Protein AF-A0A2M9P3C0-F1 (afdb_monomer)

Radius of gyration: 20.96 Å; Cα contacts (8 Å, |Δi|>4): 143; chains: 1; bounding box: 37×40×64 Å

Sequence (121 aa):
MYGFKIVDKLQKIDEDIQRSQLNYTKKRVLVSKEFTFDAAHHLHDYEGKCKNLHGHTYKVIFGLSGYTDSRGLMIDFGDMKEIWKNEIEIHLDHRYLNETLPPMNTTAENMVVWIYEKMAE

Mean predicted aligned error: 4.51 Å

Solvent-accessible surface area (backbone atoms only — not comparable to full-atom values): 7656 Å² total; per-residue (Å²): 133,91,72,91,71,84,83,89,70,84,81,42,78,83,78,71,40,52,77,89,76,60,86,65,70,85,57,74,45,74,53,74,51,79,50,73,39,39,33,32,42,46,32,86,89,48,101,55,79,58,44,42,84,47,68,49,80,44,77,47,74,51,76,51,72,45,53,43,51,99,86,54,44,64,69,60,71,64,60,56,47,49,50,40,57,71,72,46,40,75,45,42,46,82,28,54,41,73,75,56,42,77,98,62,62,76,44,72,72,53,46,52,52,55,55,49,53,62,73,72,109

Secondary structure (DSSP, 8-state):
--------S---BTTTB-GGG-----S-EEEEEEEEEEEEE--TT-SSGGGS-EEEEEEEEEEEEE---TTS-SS-HHHHHHHIIIIIGGGTTTEEHHHHS-SS---HHHHHHHHHHHHH-

Foldseek 3Di:
DPDDDDPPDDDDDPPRDDLVPDDADFDKDKDKDKDWAKEWEAFCPDDDPRNDIDIDTDMDMDIDIDGADSVNHRDDVVVVVVLCVPQNRVLTHPYYNCPSDPNDGPDPVVSNVVNVVSSVD

Structure (mmCIF, N/CA/C/O backbone):
data_AF-A0A2M9P3C0-F1
#
_entry.id   AF-A0A2M9P3C0-F1
#
loop_
_atom_site.group_PDB
_atom_site.id
_atom_site.type_symbol
_atom_site.label_atom_id
_atom_site.label_alt_id
_atom_site.label_comp_id
_atom_site.label_asym_id
_atom_site.label_entity_id
_atom_site.label_seq_id
_atom_site.pdbx_PDB_ins_code
_atom_site.Cartn_x
_atom_site.Cartn_y
_atom_site.Cartn_z
_atom_site.occupancy
_atom_site.B_iso_or_equiv
_atom_site.auth_seq_id
_atom_site.auth_comp_id
_atom_site.auth_asym_id
_atom_site.auth_atom_id
_atom_site.pdbx_PDB_model_num
ATOM 1 N N . MET A 1 1 ? -17.884 27.426 23.358 1.00 48.25 1 MET A N 1
ATOM 2 C CA . MET A 1 1 ? -16.480 27.710 22.996 1.00 48.25 1 MET A CA 1
ATOM 3 C C . MET A 1 1 ? -15.638 26.592 23.588 1.00 48.25 1 MET A C 1
ATOM 5 O O . MET A 1 1 ? -15.488 26.554 24.801 1.00 48.25 1 MET A O 1
ATOM 9 N N . TYR A 1 2 ? -15.219 25.612 22.785 1.00 61.75 2 TYR A N 1
ATOM 10 C CA . TYR A 1 2 ? -14.362 24.530 23.279 1.00 61.75 2 TYR A CA 1
ATOM 11 C C . TYR A 1 2 ? -12.961 25.110 23.506 1.00 61.75 2 TYR A C 1
ATOM 13 O O . TYR A 1 2 ? -12.244 25.379 22.548 1.00 61.75 2 TYR A O 1
ATOM 21 N N . GLY A 1 3 ? -12.625 25.410 24.763 1.00 72.25 3 GLY A N 1
ATOM 22 C CA . GLY A 1 3 ? -11.299 25.897 25.135 1.00 72.25 3 GLY A CA 1
ATOM 23 C C . GLY A 1 3 ? -10.257 24.799 24.940 1.00 72.25 3 GLY A C 1
ATOM 24 O O . GLY A 1 3 ? -10.515 23.637 25.251 1.00 72.25 3 GLY A O 1
ATOM 25 N N . PHE A 1 4 ? -9.086 25.162 24.421 1.00 75.56 4 PHE A N 1
ATOM 26 C CA . PHE A 1 4 ? -7.947 24.253 24.364 1.00 75.56 4 PHE A CA 1
ATOM 27 C C . PHE A 1 4 ? -7.533 23.897 25.797 1.00 75.56 4 PHE A C 1
ATOM 29 O O . PHE A 1 4 ? -7.207 24.783 26.586 1.00 75.56 4 PHE A O 1
ATOM 36 N N . LYS A 1 5 ? -7.587 22.609 26.147 1.00 84.62 5 LYS A N 1
ATOM 37 C CA . LYS A 1 5 ? -7.172 22.095 27.453 1.00 84.62 5 LYS A CA 1
ATOM 38 C C . LYS A 1 5 ? -5.949 21.208 27.256 1.00 84.62 5 LYS A C 1
ATOM 40 O O . LYS A 1 5 ? -5.990 20.281 26.449 1.00 84.62 5 LYS A O 1
ATOM 45 N N . ILE A 1 6 ? -4.880 21.495 27.993 1.00 86.50 6 ILE A N 1
ATOM 46 C CA . ILE A 1 6 ? -3.713 20.613 28.059 1.00 86.50 6 ILE A CA 1
ATOM 47 C C . ILE A 1 6 ? -4.152 19.312 28.745 1.00 86.50 6 ILE A C 1
ATOM 49 O O . ILE A 1 6 ? -4.873 19.336 29.742 1.00 86.50 6 ILE A O 1
ATOM 53 N N . VAL A 1 7 ? -3.789 18.169 28.164 1.00 90.31 7 VAL A N 1
ATOM 54 C CA . VAL A 1 7 ? -4.134 16.857 28.720 1.00 90.31 7 VAL A CA 1
ATOM 55 C C . VAL A 1 7 ? -3.183 16.550 29.875 1.00 90.31 7 VAL A C 1
ATOM 57 O O . VAL A 1 7 ? -2.032 16.196 29.643 1.00 90.31 7 VAL A O 1
ATOM 60 N N . ASP A 1 8 ? -3.670 16.670 31.110 1.00 90.50 8 ASP A N 1
ATOM 61 C CA . ASP A 1 8 ? -2.864 16.417 32.318 1.00 90.50 8 ASP A CA 1
ATOM 62 C C . ASP A 1 8 ? -2.744 14.918 32.659 1.00 90.50 8 ASP A C 1
ATOM 64 O O . ASP A 1 8 ? -1.779 14.488 33.289 1.00 90.50 8 ASP A O 1
ATOM 68 N N . LYS A 1 9 ? -3.732 14.106 32.254 1.00 93.50 9 LYS A N 1
ATOM 69 C CA . LYS A 1 9 ? -3.789 12.656 32.501 1.00 93.50 9 LYS A CA 1
ATOM 70 C C . LYS A 1 9 ? -4.464 11.940 31.328 1.00 93.50 9 LYS A C 1
ATOM 72 O O . LYS A 1 9 ? -5.523 12.366 30.871 1.00 93.50 9 LYS A O 1
ATOM 77 N N . LEU A 1 10 ? -3.881 10.827 30.878 1.00 94.44 10 LEU A N 1
ATOM 78 C CA . LEU A 1 10 ? -4.525 9.905 29.940 1.00 94.44 10 LEU A CA 1
ATOM 79 C C . LEU A 1 10 ? -5.552 9.035 30.672 1.00 94.44 10 LEU A C 1
ATOM 81 O O . LEU A 1 10 ? -5.257 8.497 31.740 1.00 94.44 10 LEU A O 1
ATOM 85 N N . GLN A 1 11 ? -6.738 8.878 30.084 1.00 95.25 11 GLN A N 1
ATOM 86 C CA . GLN A 1 11 ? -7.745 7.955 30.602 1.00 95.25 11 GLN A CA 1
ATOM 87 C C . GLN A 1 11 ? -7.255 6.514 30.475 1.00 95.25 11 GLN A C 1
ATOM 89 O O . GLN A 1 11 ? -6.690 6.132 29.447 1.00 95.25 11 GLN A O 1
ATOM 94 N N . LYS A 1 12 ? -7.533 5.700 31.490 1.00 96.00 12 LYS A N 1
ATOM 95 C CA . LYS A 1 12 ? -7.321 4.254 31.436 1.00 96.00 12 LYS A CA 1
ATOM 96 C C . LYS A 1 12 ? -8.643 3.510 31.539 1.00 96.00 12 LYS A C 1
ATOM 98 O O . LYS A 1 12 ? -9.536 3.908 32.291 1.00 96.00 12 LYS A O 1
ATOM 103 N N . ILE A 1 13 ? -8.740 2.416 30.789 1.00 94.75 13 ILE A N 1
ATOM 104 C CA . ILE A 1 13 ? -9.870 1.493 30.887 1.00 94.75 13 ILE A CA 1
ATOM 105 C C . ILE A 1 13 ? -9.922 0.933 32.315 1.00 94.75 13 ILE A C 1
ATOM 107 O O . ILE A 1 13 ? -8.883 0.685 32.921 1.00 94.75 13 ILE A O 1
ATOM 111 N N . ASP A 1 14 ? -11.131 0.795 32.845 1.00 95.06 14 ASP A N 1
ATOM 112 C CA . ASP A 1 14 ? -11.467 0.313 34.187 1.00 95.06 14 ASP A CA 1
ATOM 113 C C . ASP A 1 14 ? -11.073 1.249 35.357 1.00 95.06 14 ASP A C 1
ATOM 115 O O . ASP A 1 14 ? -11.565 1.051 36.465 1.00 95.06 14 ASP A O 1
ATOM 119 N N . GLU A 1 15 ? -10.289 2.314 35.122 1.00 96.12 15 GLU A N 1
ATOM 120 C CA . GLU A 1 15 ? -10.040 3.398 36.099 1.00 96.12 15 GLU A CA 1
ATOM 121 C C . GLU A 1 15 ? -10.886 4.649 35.795 1.00 96.12 15 GLU A C 1
ATOM 123 O O . GLU A 1 15 ? -11.664 5.105 36.631 1.00 96.12 15 GLU A O 1
ATOM 128 N N . ASP A 1 16 ? -10.733 5.211 34.592 1.00 96.75 16 ASP A N 1
ATOM 129 C CA . ASP A 1 16 ? -11.344 6.487 34.188 1.00 96.75 16 ASP A CA 1
ATOM 130 C C . ASP A 1 16 ? -12.489 6.297 33.176 1.00 96.75 16 ASP A C 1
ATOM 132 O O . ASP A 1 16 ? -13.294 7.208 32.970 1.00 96.75 16 ASP A O 1
ATOM 136 N N . ILE A 1 17 ? -12.543 5.137 32.506 1.00 96.56 17 ILE A N 1
ATOM 137 C CA . ILE A 1 17 ? -13.551 4.807 31.492 1.00 96.56 17 ILE A CA 1
ATOM 138 C C . ILE A 1 17 ? -13.852 3.307 31.465 1.00 96.56 17 ILE A C 1
ATOM 140 O O . ILE A 1 17 ? -12.959 2.469 31.513 1.00 96.56 17 ILE A O 1
ATOM 144 N N . GLN A 1 18 ? -15.125 2.957 31.348 1.00 96.25 18 GLN A N 1
ATOM 145 C CA . GLN A 1 18 ? -15.589 1.582 31.202 1.00 96.25 18 GLN A CA 1
ATOM 146 C C . GLN A 1 18 ? -15.779 1.235 29.726 1.00 96.25 18 GLN A C 1
ATOM 148 O O . GLN A 1 18 ? -16.182 2.077 28.921 1.00 96.25 18 GLN A O 1
ATOM 153 N N . ARG A 1 19 ? -15.575 -0.035 29.358 1.00 92.69 19 ARG A N 1
ATOM 154 C CA . ARG A 1 19 ? -15.777 -0.499 27.969 1.00 92.69 19 ARG A CA 1
ATOM 155 C C . ARG A 1 19 ? -17.191 -0.233 27.449 1.00 92.69 19 ARG A C 1
ATOM 157 O O . ARG A 1 19 ? -17.354 0.084 26.279 1.00 92.69 19 ARG A O 1
ATOM 164 N N . SER A 1 20 ? -18.201 -0.309 28.316 1.00 93.69 20 SER A N 1
ATOM 165 C CA . SER A 1 20 ? -19.601 -0.017 27.976 1.00 93.69 20 SER A CA 1
ATOM 166 C C . SER A 1 20 ? -19.860 1.452 27.620 1.00 93.69 20 SER A C 1
ATOM 168 O O . SER A 1 20 ? -20.880 1.752 27.005 1.00 93.69 20 SER A O 1
ATOM 170 N N . GLN A 1 21 ? -18.954 2.363 27.991 1.00 95.88 21 GLN A N 1
ATOM 171 C CA . GLN A 1 21 ? -19.038 3.784 27.646 1.00 95.88 21 GLN A CA 1
ATOM 172 C C . GLN A 1 21 ? -18.442 4.086 26.263 1.00 95.88 21 GLN A C 1
ATOM 174 O O . GLN A 1 21 ? -18.665 5.173 25.729 1.00 95.88 21 GLN A O 1
ATOM 179 N N . LEU A 1 22 ? -17.694 3.148 25.671 1.00 94.88 22 LEU A N 1
ATOM 180 C CA . LEU A 1 22 ? -17.127 3.296 24.334 1.00 94.88 22 LEU A CA 1
ATOM 181 C C . LEU A 1 22 ? -18.193 2.978 23.283 1.00 94.88 22 LEU A C 1
ATOM 183 O O . LEU A 1 22 ? -18.745 1.880 23.239 1.00 94.88 22 LEU A O 1
ATOM 187 N N . ASN A 1 23 ? -18.482 3.951 22.421 1.00 94.44 23 ASN A N 1
ATOM 188 C CA . ASN A 1 23 ? -19.464 3.794 21.357 1.00 94.44 23 ASN A CA 1
ATOM 189 C C . ASN A 1 23 ? -18.778 3.433 20.037 1.00 94.44 23 ASN A C 1
ATOM 191 O O . ASN A 1 23 ? -18.205 4.294 19.367 1.00 94.44 23 ASN A O 1
ATOM 195 N N . TYR A 1 24 ? -18.855 2.160 19.661 1.00 95.06 24 TYR A N 1
ATOM 196 C CA . TYR A 1 24 ? -18.278 1.661 18.418 1.00 95.06 24 TYR A CA 1
ATOM 197 C C . TYR A 1 24 ? -19.296 1.638 17.278 1.00 95.06 24 TYR A C 1
ATOM 199 O O . TYR A 1 24 ? -20.466 1.287 17.451 1.00 95.06 24 TYR A O 1
ATOM 207 N N . THR A 1 25 ? -18.831 1.976 16.076 1.00 94.31 25 THR A N 1
ATOM 208 C CA . THR A 1 25 ? -19.631 1.818 14.860 1.00 94.31 25 THR A CA 1
ATOM 209 C C . THR A 1 25 ? -19.812 0.339 14.525 1.00 94.31 25 THR A C 1
ATOM 211 O O . THR A 1 25 ? -18.912 -0.468 14.708 1.00 94.31 25 THR A O 1
ATOM 214 N N . LYS A 1 26 ? -20.982 -0.013 13.988 1.00 94.38 26 LYS A N 1
ATOM 215 C CA . LYS A 1 26 ? -21.241 -1.325 13.363 1.00 94.38 26 LYS A CA 1
ATOM 216 C C . LYS A 1 26 ? -21.378 -1.225 11.843 1.00 94.38 26 LYS A C 1
ATOM 218 O O . LYS A 1 26 ? -21.730 -2.196 11.178 1.00 94.38 26 LYS A O 1
ATOM 223 N N . LYS A 1 27 ? -21.180 -0.027 11.288 1.00 96.94 27 LYS A N 1
ATOM 224 C CA . LYS A 1 27 ? -21.269 0.216 9.846 1.00 96.94 27 LYS A CA 1
ATOM 225 C C . LYS A 1 27 ? -20.007 -0.293 9.161 1.00 96.94 27 LYS A C 1
ATOM 227 O O . LYS A 1 27 ? -18.930 -0.279 9.753 1.00 96.94 27 LYS A O 1
ATOM 232 N N . ARG A 1 28 ? -20.142 -0.665 7.889 1.00 97.94 28 ARG A N 1
ATOM 233 C CA . ARG A 1 28 ? -18.990 -0.861 7.010 1.00 97.94 28 ARG A CA 1
ATOM 234 C C . ARG A 1 28 ? -18.289 0.483 6.814 1.00 97.94 28 ARG A C 1
ATOM 236 O O . ARG A 1 28 ? -18.954 1.488 6.560 1.00 97.94 28 ARG A O 1
ATOM 243 N N . VAL A 1 29 ? -16.971 0.494 6.940 1.00 98.00 29 VAL A N 1
ATOM 244 C CA . VAL A 1 29 ? -16.124 1.678 6.761 1.00 98.00 29 VAL A CA 1
ATOM 245 C C . VAL A 1 29 ? -15.148 1.454 5.611 1.00 98.00 29 VAL A C 1
ATOM 247 O O . VAL A 1 29 ? -14.930 0.317 5.191 1.00 98.00 29 VAL A O 1
ATOM 250 N N . LEU A 1 30 ? -14.589 2.539 5.085 1.00 97.75 30 LEU A N 1
ATOM 251 C CA . LEU A 1 30 ? -13.400 2.534 4.239 1.00 97.75 30 LEU A CA 1
ATOM 252 C C . LEU A 1 30 ? -12.326 3.309 5.000 1.00 97.75 30 LEU A C 1
ATOM 254 O O . LEU A 1 30 ? -12.571 4.445 5.408 1.00 97.75 30 LEU A O 1
ATOM 258 N N . VAL A 1 31 ? -11.163 2.702 5.189 1.00 96.94 31 VAL A N 1
ATOM 259 C CA . VAL A 1 31 ? -9.974 3.384 5.706 1.00 96.94 31 VAL A CA 1
ATOM 260 C C . VAL A 1 31 ? -8.896 3.365 4.638 1.00 96.94 31 VAL A C 1
ATOM 262 O O . VAL A 1 31 ? -8.842 2.444 3.822 1.00 96.94 31 VAL A O 1
ATOM 265 N N . SER A 1 32 ? -8.052 4.393 4.628 1.00 97.38 32 SER A N 1
ATOM 266 C CA . SER A 1 32 ? -6.956 4.492 3.674 1.00 97.38 32 SER A CA 1
ATOM 267 C C . SER A 1 32 ? -5.624 4.731 4.360 1.00 97.38 32 SER A C 1
ATOM 269 O O . SER A 1 32 ? -5.539 5.553 5.275 1.00 97.38 32 SER A O 1
ATOM 271 N N . LYS A 1 33 ? -4.579 4.067 3.868 1.00 97.06 33 LYS A N 1
ATOM 272 C CA . LYS A 1 33 ? -3.197 4.291 4.289 1.00 97.06 33 LYS A CA 1
ATOM 273 C C . LYS A 1 33 ? -2.339 4.635 3.078 1.00 97.06 33 LYS A C 1
ATOM 275 O O . LYS A 1 33 ? -2.423 3.976 2.046 1.00 97.06 33 LYS A O 1
ATOM 280 N N . GLU A 1 34 ? -1.533 5.679 3.231 1.00 98.31 34 GLU A N 1
ATOM 281 C CA . GLU A 1 34 ? -0.581 6.140 2.225 1.00 98.31 34 GLU A CA 1
ATOM 282 C C . GLU A 1 34 ? 0.835 5.652 2.554 1.00 98.31 34 GLU A C 1
ATOM 284 O O . GLU A 1 34 ? 1.254 5.697 3.718 1.00 98.31 34 GLU A O 1
ATOM 289 N N . PHE A 1 35 ? 1.557 5.241 1.513 1.00 98.38 35 PHE A N 1
ATOM 290 C CA . PHE A 1 35 ? 2.988 4.958 1.515 1.00 98.38 35 PHE A CA 1
ATOM 291 C C . PHE A 1 35 ? 3.668 5.673 0.344 1.00 98.38 35 PHE A C 1
ATOM 293 O O . PHE A 1 35 ? 3.029 5.989 -0.663 1.00 98.38 35 PHE A O 1
ATOM 300 N N . THR A 1 36 ? 4.969 5.915 0.471 1.00 98.62 36 THR A N 1
ATOM 301 C CA . THR A 1 36 ? 5.794 6.545 -0.564 1.00 98.62 36 THR A CA 1
ATOM 302 C C . THR A 1 36 ? 7.069 5.747 -0.773 1.00 98.62 36 THR A C 1
ATOM 304 O O . THR A 1 36 ? 7.586 5.188 0.193 1.00 98.62 36 THR A O 1
ATOM 307 N N . PHE A 1 37 ? 7.576 5.726 -2.001 1.00 98.75 37 PHE A N 1
ATOM 308 C CA . PHE A 1 37 ? 8.877 5.146 -2.334 1.00 98.75 37 PHE A CA 1
ATOM 309 C C . PHE A 1 37 ? 9.499 5.889 -3.518 1.00 98.75 37 PHE A C 1
ATOM 311 O O . PHE A 1 37 ? 8.778 6.433 -4.358 1.00 98.75 37 PHE A O 1
ATOM 318 N N . ASP A 1 38 ? 10.823 5.894 -3.602 1.00 98.81 38 ASP A N 1
ATOM 319 C CA . ASP A 1 38 ? 11.568 6.531 -4.690 1.00 98.81 38 ASP A CA 1
ATOM 320 C C . ASP A 1 38 ? 12.183 5.463 -5.596 1.00 98.81 38 ASP A C 1
ATOM 322 O O . ASP A 1 38 ? 12.915 4.593 -5.127 1.00 98.81 38 ASP A O 1
ATOM 326 N N . ALA A 1 39 ? 11.903 5.503 -6.901 1.00 98.75 39 ALA A N 1
ATOM 327 C CA . ALA A 1 39 ? 12.401 4.476 -7.819 1.00 98.75 39 ALA A CA 1
ATOM 328 C C . ALA A 1 39 ? 12.634 4.983 -9.242 1.00 98.75 39 ALA A C 1
ATOM 330 O O . ALA A 1 39 ? 12.006 5.944 -9.696 1.00 98.75 39 ALA A O 1
ATOM 331 N N . ALA A 1 40 ? 13.507 4.279 -9.963 1.00 98.75 40 ALA A N 1
ATOM 332 C CA . ALA A 1 40 ? 13.771 4.500 -11.379 1.00 98.75 40 ALA A CA 1
ATOM 333 C C . ALA A 1 40 ? 13.167 3.388 -12.246 1.00 98.75 40 ALA A C 1
ATOM 335 O O . ALA A 1 40 ? 13.101 2.229 -11.836 1.00 98.75 40 ALA A O 1
ATOM 336 N N . HIS A 1 41 ? 12.751 3.727 -13.464 1.00 98.75 41 HIS A N 1
ATOM 337 C CA . HIS A 1 41 ? 12.251 2.776 -14.454 1.00 98.75 41 HIS A CA 1
ATOM 338 C C . HIS A 1 41 ? 12.328 3.330 -15.887 1.00 98.75 41 HIS A C 1
ATOM 340 O O . HIS A 1 41 ? 12.689 4.489 -16.115 1.00 98.75 41 HIS A O 1
ATOM 346 N N . HIS A 1 42 ? 11.963 2.498 -16.856 1.00 98.56 42 HIS A N 1
ATOM 347 C CA . HIS A 1 42 ? 11.619 2.920 -18.212 1.00 98.56 42 HIS A CA 1
ATOM 348 C C . HIS A 1 42 ? 10.525 2.013 -18.787 1.00 98.56 42 HIS A C 1
ATOM 350 O O . HIS A 1 42 ? 10.336 0.886 -18.323 1.00 98.56 42 HIS A O 1
ATOM 356 N N . LEU A 1 43 ? 9.819 2.494 -19.810 1.00 98.50 43 LEU A N 1
ATOM 357 C CA . LEU A 1 43 ? 8.763 1.736 -20.477 1.00 98.50 43 LEU A CA 1
ATOM 358 C C . LEU A 1 43 ? 9.278 1.103 -21.778 1.00 98.50 43 LEU A C 1
ATOM 360 O O . LEU A 1 43 ? 9.754 1.818 -22.658 1.00 98.50 43 LEU A O 1
ATOM 364 N N . HIS A 1 44 ? 9.165 -0.224 -21.902 1.00 93.94 44 HIS A N 1
ATOM 365 C CA . HIS A 1 44 ? 9.725 -0.989 -23.029 1.00 93.94 44 HIS A CA 1
ATOM 366 C C . HIS A 1 44 ? 9.048 -0.694 -24.378 1.00 93.94 44 HIS A C 1
ATOM 368 O O . HIS A 1 44 ? 9.726 -0.643 -25.398 1.00 93.94 44 HIS A O 1
ATOM 374 N N . ASP A 1 45 ? 7.727 -0.494 -24.376 1.00 91.69 45 ASP A N 1
ATOM 375 C CA . ASP A 1 45 ? 6.896 -0.320 -25.578 1.00 91.69 45 ASP A CA 1
ATOM 376 C C . ASP A 1 45 ? 6.130 1.010 -25.511 1.00 91.69 45 ASP A C 1
ATOM 378 O O . ASP A 1 45 ? 4.910 1.066 -25.359 1.00 91.69 45 ASP A O 1
ATOM 382 N N . TYR A 1 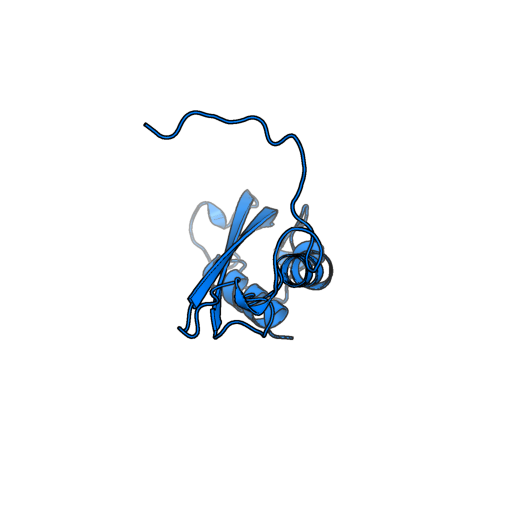46 ? 6.876 2.117 -25.478 1.00 95.25 46 TYR A N 1
ATOM 383 C CA . TYR A 1 46 ? 6.306 3.459 -25.374 1.00 95.25 46 TYR A CA 1
ATOM 384 C C . TYR A 1 46 ? 7.037 4.440 -26.288 1.00 95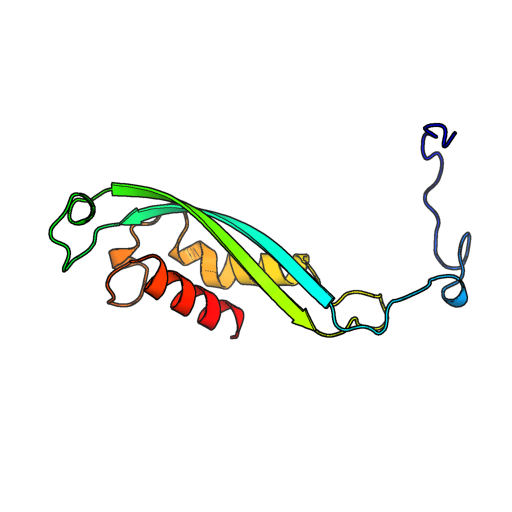.25 46 TYR A C 1
ATOM 386 O O . TYR A 1 46 ? 8.239 4.647 -26.162 1.00 95.25 46 TYR A O 1
ATOM 394 N N . GLU A 1 47 ? 6.311 5.130 -27.165 1.00 90.69 47 GLU A N 1
ATOM 395 C CA . GLU A 1 47 ? 6.896 6.118 -28.081 1.00 90.69 47 GLU A CA 1
ATOM 396 C C . GLU A 1 47 ? 6.810 7.544 -27.528 1.00 90.69 47 GLU A C 1
ATOM 398 O O . GLU A 1 47 ? 6.192 8.445 -28.096 1.00 90.69 47 GLU A O 1
ATOM 403 N N . GLY A 1 48 ? 7.454 7.756 -26.380 1.00 95.69 48 GLY A N 1
ATOM 404 C CA . GLY A 1 48 ? 7.546 9.059 -25.724 1.00 95.69 48 GLY A CA 1
ATOM 405 C C . GLY A 1 48 ? 8.704 9.140 -24.731 1.00 95.69 48 GLY A C 1
ATOM 406 O O . GLY A 1 48 ? 9.571 8.270 -24.693 1.00 95.69 48 GLY A O 1
ATOM 407 N N . LYS A 1 49 ? 8.742 10.196 -23.905 1.00 96.19 49 LYS A N 1
ATOM 408 C CA . LYS A 1 49 ? 9.879 10.463 -22.998 1.00 96.19 49 LYS A CA 1
ATOM 409 C C . LYS A 1 49 ? 10.156 9.320 -22.010 1.00 96.19 49 LYS A C 1
ATOM 411 O O . LYS A 1 49 ? 11.320 9.082 -21.703 1.00 96.19 49 LYS A O 1
ATOM 416 N N . CYS A 1 50 ? 9.114 8.604 -21.583 1.00 97.62 50 CYS A N 1
ATOM 417 C CA . CYS A 1 50 ? 9.179 7.528 -20.588 1.00 97.62 50 CYS A CA 1
ATOM 418 C C . CYS A 1 50 ? 9.873 6.244 -21.073 1.00 97.62 50 CYS A C 1
ATOM 420 O O . CYS A 1 50 ? 10.093 5.345 -20.267 1.00 97.62 50 CYS A O 1
ATOM 422 N N . LYS A 1 51 ? 10.238 6.146 -22.362 1.00 97.56 51 LYS A N 1
ATOM 423 C CA . LYS A 1 51 ? 11.095 5.056 -22.865 1.00 97.56 51 LYS A CA 1
ATOM 424 C C . LYS A 1 51 ? 12.544 5.172 -22.412 1.00 97.56 51 LYS A C 1
ATOM 426 O O . LYS A 1 51 ? 13.284 4.198 -22.429 1.00 97.56 51 LYS A O 1
ATOM 431 N N . ASN A 1 52 ? 12.947 6.377 -22.014 1.00 98.25 52 ASN A N 1
ATOM 432 C CA . ASN A 1 52 ? 14.247 6.614 -21.409 1.00 98.25 52 ASN A CA 1
ATOM 433 C C . ASN A 1 52 ? 14.192 6.300 -19.912 1.00 98.25 52 ASN A C 1
ATOM 435 O O . ASN A 1 52 ? 13.146 6.449 -19.273 1.00 98.25 52 ASN A O 1
ATOM 439 N N . LEU A 1 53 ? 15.343 5.938 -19.347 1.00 98.44 53 LEU A N 1
ATOM 440 C CA . LEU A 1 53 ? 15.504 5.806 -17.904 1.00 98.44 53 LEU A CA 1
ATOM 441 C C . LEU A 1 53 ? 15.170 7.133 -17.212 1.00 98.44 53 LEU A C 1
ATOM 443 O O . LEU A 1 53 ? 15.727 8.182 -17.540 1.00 98.44 53 LEU A O 1
ATOM 447 N N . HIS A 1 54 ? 14.261 7.068 -16.251 1.00 98.62 54 HIS A N 1
ATOM 448 C CA . HIS A 1 54 ? 13.861 8.182 -15.399 1.00 98.62 54 HIS A CA 1
ATOM 449 C C . HIS A 1 54 ? 13.356 7.634 -14.061 1.00 98.62 54 HIS A C 1
ATOM 451 O O . HIS A 1 54 ? 13.375 6.424 -13.848 1.00 98.62 54 HIS A O 1
ATOM 457 N N . GLY A 1 55 ? 12.919 8.497 -13.148 1.00 98.38 55 GLY A N 1
ATOM 458 C CA . GLY A 1 55 ? 12.390 8.060 -11.861 1.00 98.38 55 GLY A CA 1
ATOM 459 C C . GLY A 1 55 ? 11.353 9.010 -11.293 1.00 98.38 55 GLY A C 1
ATOM 460 O O . GLY A 1 55 ? 11.170 10.116 -11.806 1.00 98.38 55 GLY A O 1
ATOM 461 N N . HIS A 1 56 ? 10.688 8.551 -10.236 1.00 98.69 56 HIS A N 1
ATOM 462 C CA . HIS A 1 56 ? 9.636 9.280 -9.534 1.00 98.69 56 HIS A CA 1
ATOM 463 C C . HIS A 1 56 ? 9.701 9.012 -8.034 1.00 98.69 56 HIS A C 1
ATOM 465 O O . HIS A 1 56 ? 10.114 7.934 -7.604 1.00 98.69 56 HIS A O 1
ATOM 471 N N . THR A 1 57 ? 9.188 9.970 -7.267 1.00 98.62 57 THR A N 1
ATOM 472 C CA . THR A 1 57 ? 8.680 9.721 -5.916 1.00 98.62 57 THR A CA 1
ATOM 473 C C . THR A 1 57 ? 7.243 9.236 -6.050 1.00 98.62 57 THR A C 1
ATOM 475 O O . THR A 1 57 ? 6.322 10.017 -6.312 1.00 98.62 57 THR A O 1
ATOM 478 N N . TYR A 1 58 ? 7.047 7.930 -5.927 1.00 98.75 58 TYR A N 1
ATOM 479 C CA . TYR A 1 58 ? 5.741 7.301 -6.028 1.00 98.75 58 TYR A CA 1
ATOM 480 C C . TYR A 1 58 ? 4.958 7.437 -4.728 1.00 98.75 58 TYR A C 1
ATOM 482 O O . TYR A 1 58 ? 5.510 7.446 -3.627 1.00 98.75 58 TYR A O 1
ATOM 490 N N . LYS A 1 59 ? 3.635 7.488 -4.870 1.00 98.75 59 LYS A N 1
ATOM 491 C CA . LYS A 1 59 ? 2.676 7.459 -3.771 1.00 98.75 59 LYS A CA 1
ATOM 492 C C . LYS A 1 59 ? 1.673 6.340 -4.017 1.00 98.75 59 LYS A C 1
ATOM 494 O O . LYS A 1 59 ? 1.021 6.319 -5.058 1.00 98.75 59 LYS A O 1
ATOM 499 N N . VAL A 1 60 ? 1.524 5.454 -3.040 1.00 98.31 60 VAL A N 1
ATOM 500 C CA . VAL A 1 60 ? 0.568 4.342 -3.062 1.00 98.31 60 VAL A CA 1
ATOM 501 C C . VAL A 1 60 ? -0.458 4.564 -1.963 1.00 98.31 60 VAL A C 1
ATOM 503 O O . VAL A 1 60 ? -0.099 4.782 -0.807 1.00 98.31 60 VAL A O 1
ATOM 506 N N . ILE A 1 61 ? -1.740 4.508 -2.319 1.00 98.19 61 ILE A N 1
ATOM 507 C CA . ILE A 1 61 ? -2.849 4.641 -1.372 1.00 98.19 61 ILE A CA 1
ATOM 508 C C . ILE A 1 61 ? -3.639 3.339 -1.386 1.00 98.19 61 ILE A C 1
ATOM 510 O O . ILE A 1 61 ? -4.327 3.034 -2.359 1.00 98.19 61 ILE A O 1
ATOM 514 N N . PHE A 1 62 ? -3.580 2.594 -0.287 1.00 97.06 62 PHE A N 1
ATOM 515 C CA . PHE A 1 62 ? -4.444 1.437 -0.088 1.00 97.06 62 PHE A CA 1
ATOM 516 C C . PHE A 1 62 ? -5.751 1.888 0.538 1.00 97.06 62 PHE A C 1
ATOM 518 O O . PHE A 1 62 ? -5.735 2.455 1.628 1.00 97.06 62 PHE A O 1
ATOM 525 N N . GLY A 1 63 ? -6.871 1.620 -0.131 1.00 96.31 63 GLY A N 1
ATOM 526 C CA . GLY A 1 63 ? -8.211 1.764 0.432 1.00 96.31 63 GLY A CA 1
ATOM 527 C C . GLY A 1 63 ? -8.787 0.394 0.763 1.00 96.31 63 GLY A C 1
ATOM 528 O O . GLY A 1 63 ? -9.028 -0.400 -0.143 1.00 96.31 63 GLY A O 1
ATOM 529 N N . LEU A 1 64 ? -9.036 0.119 2.043 1.00 94.69 64 LEU A N 1
ATOM 530 C CA . LEU A 1 64 ? -9.642 -1.136 2.480 1.00 94.69 64 LEU A CA 1
ATOM 531 C C . LEU A 1 64 ? -11.018 -0.863 3.070 1.00 94.69 64 LEU A C 1
ATOM 533 O O . LEU A 1 64 ? -11.197 0.069 3.858 1.00 94.69 64 LEU A O 1
ATOM 537 N N . SER A 1 65 ? -11.999 -1.693 2.701 1.00 96.69 65 SER A N 1
ATOM 538 C CA . SER A 1 65 ? -13.361 -1.584 3.223 1.00 96.69 65 SER A CA 1
ATOM 539 C C . SER A 1 65 ? -13.853 -2.847 3.919 1.00 96.69 65 SER A C 1
ATOM 541 O O . SER A 1 65 ? -13.902 -3.918 3.319 1.00 96.69 65 SER A O 1
ATOM 543 N N . GLY A 1 66 ? -14.327 -2.688 5.155 1.00 97.00 66 GLY A N 1
ATOM 544 C CA . GLY A 1 66 ? -14.790 -3.784 6.001 1.00 97.00 66 GLY A CA 1
ATOM 545 C C . GLY A 1 66 ? -15.516 -3.296 7.250 1.00 97.00 66 GLY A C 1
ATOM 546 O O . GLY A 1 66 ? -15.867 -2.119 7.365 1.00 97.00 66 GLY A O 1
ATOM 547 N N . TYR A 1 67 ? -15.778 -4.221 8.166 1.00 98.12 67 TYR A N 1
ATOM 548 C CA . TYR A 1 67 ? -16.385 -3.944 9.467 1.00 98.12 67 TYR A CA 1
ATOM 549 C C . TYR A 1 67 ? -15.305 -3.872 10.541 1.00 98.12 67 TYR A C 1
ATOM 551 O O . TYR A 1 67 ? -14.230 -4.439 10.375 1.00 98.12 67 TYR A O 1
ATOM 559 N N . THR A 1 68 ? -15.593 -3.174 11.634 1.00 97.44 68 THR A N 1
ATOM 560 C CA . THR A 1 68 ? -14.666 -3.080 12.759 1.00 97.44 68 THR A CA 1
ATOM 561 C C . THR A 1 68 ? -14.755 -4.302 13.666 1.00 97.44 68 THR A C 1
ATOM 563 O O . THR A 1 68 ? -15.842 -4.841 13.884 1.00 97.44 68 THR A O 1
ATOM 566 N N . ASP A 1 69 ? -13.625 -4.690 14.246 1.00 95.19 69 ASP A N 1
ATOM 567 C CA . ASP A 1 69 ? -13.540 -5.674 15.318 1.00 95.19 69 ASP A CA 1
ATOM 568 C C . ASP A 1 69 ? -14.086 -5.127 16.657 1.00 95.19 69 ASP A C 1
ATOM 570 O O . ASP A 1 69 ? -14.645 -4.028 16.744 1.00 95.19 69 ASP A O 1
ATOM 574 N N . SER A 1 70 ? -13.915 -5.896 17.737 1.00 93.25 70 SER A N 1
ATOM 575 C CA . SER A 1 70 ? -14.356 -5.521 19.090 1.00 93.25 70 SER A CA 1
ATOM 576 C C . SER A 1 70 ? -13.629 -4.306 19.680 1.00 93.25 70 SER A C 1
ATOM 578 O O . SER A 1 70 ? -14.093 -3.748 20.676 1.00 93.25 70 SER A O 1
ATOM 580 N N . ARG A 1 71 ? -12.507 -3.888 19.083 1.00 94.25 71 ARG A N 1
ATOM 581 C CA . ARG A 1 71 ? -11.744 -2.689 19.456 1.00 94.25 71 ARG A CA 1
ATOM 582 C C . ARG A 1 71 ? -12.209 -1.457 18.675 1.00 94.25 71 ARG A C 1
ATOM 584 O O . ARG A 1 71 ? -11.764 -0.353 18.983 1.00 94.25 71 ARG A O 1
ATOM 591 N N . GLY A 1 72 ? -13.090 -1.627 17.686 1.00 96.00 72 GLY A N 1
ATOM 592 C CA . GLY A 1 72 ? -13.512 -0.559 16.783 1.00 96.00 72 GLY A CA 1
ATOM 593 C C . GLY A 1 72 ? -12.544 -0.322 15.620 1.00 96.00 72 GLY A C 1
ATOM 594 O O . GLY A 1 72 ? -12.648 0.712 14.961 1.00 96.00 72 GLY A O 1
ATOM 595 N N . LEU A 1 73 ? -11.626 -1.257 15.350 1.00 96.44 73 LEU A N 1
ATOM 596 C CA . LEU A 1 73 ? -10.660 -1.162 14.254 1.00 96.44 73 LEU A CA 1
ATOM 597 C C . LEU A 1 73 ? -11.088 -2.058 13.095 1.00 96.44 73 LEU A C 1
ATOM 599 O O . LEU A 1 73 ? -11.426 -3.219 13.296 1.00 96.44 73 LEU A O 1
ATOM 603 N N . MET A 1 74 ? -11.088 -1.520 11.876 1.00 96.69 74 MET A N 1
ATOM 604 C CA . MET A 1 74 ? -11.334 -2.319 10.668 1.00 96.69 74 MET A CA 1
ATOM 605 C C . MET A 1 74 ? -10.078 -3.095 10.246 1.00 96.69 74 MET A C 1
ATOM 607 O O . MET A 1 74 ? -10.174 -4.245 9.836 1.00 96.69 74 MET A O 1
ATOM 611 N N . ILE A 1 75 ? -8.911 -2.473 10.405 1.00 94.88 75 ILE A N 1
ATOM 612 C CA . ILE A 1 75 ? -7.583 -3.070 10.268 1.00 94.88 75 ILE A CA 1
ATOM 613 C C . ILE A 1 75 ? -6.618 -2.265 11.146 1.00 94.88 75 ILE A C 1
ATOM 615 O O . ILE A 1 75 ? -6.842 -1.066 11.353 1.00 94.88 75 ILE A O 1
ATOM 619 N N . ASP A 1 76 ? -5.572 -2.898 11.677 1.00 95.81 76 ASP A N 1
ATOM 620 C CA . ASP A 1 76 ? -4.485 -2.169 12.328 1.00 95.81 76 ASP A CA 1
ATOM 621 C C . ASP A 1 76 ? -3.545 -1.589 11.258 1.00 95.81 76 ASP A C 1
ATOM 623 O O . ASP A 1 76 ? -3.081 -2.282 10.351 1.00 95.81 76 ASP A O 1
ATOM 627 N N . PHE A 1 77 ? -3.253 -0.290 11.336 1.00 96.25 77 PHE A N 1
ATOM 628 C CA . PHE A 1 77 ? -2.306 0.330 10.407 1.00 96.25 77 PHE A CA 1
ATOM 629 C C . PHE A 1 77 ? -0.859 -0.118 10.646 1.00 96.25 77 PHE A C 1
ATOM 631 O O . PHE A 1 77 ? -0.026 0.079 9.758 1.00 96.25 77 PHE A O 1
ATOM 638 N N . GLY A 1 78 ? -0.553 -0.687 11.816 1.00 96.31 78 GLY A N 1
ATOM 639 C CA . GLY A 1 78 ? 0.697 -1.392 12.084 1.00 96.31 78 GLY A CA 1
ATOM 640 C C . GLY A 1 78 ? 0.853 -2.606 11.173 1.00 96.31 78 GLY A C 1
ATOM 641 O O . GLY A 1 78 ? 1.845 -2.674 10.453 1.00 96.31 78 GLY A O 1
ATOM 642 N N . ASP A 1 79 ? -0.168 -3.463 11.110 1.00 94.19 79 ASP A N 1
ATOM 643 C CA . ASP A 1 79 ? -0.181 -4.665 10.263 1.00 94.19 79 ASP A CA 1
ATOM 644 C C . ASP A 1 79 ? -0.009 -4.292 8.782 1.00 94.19 79 ASP A C 1
ATOM 646 O O . ASP A 1 79 ? 0.862 -4.817 8.091 1.00 94.19 79 ASP A O 1
ATOM 650 N N . MET A 1 80 ? -0.759 -3.287 8.305 1.00 95.50 80 MET A N 1
ATOM 651 C CA . MET A 1 80 ? -0.606 -2.782 6.931 1.00 95.50 80 MET A CA 1
ATOM 652 C C . MET A 1 80 ? 0.814 -2.290 6.637 1.00 95.50 80 MET A C 1
ATOM 654 O O . MET A 1 80 ? 1.319 -2.446 5.526 1.00 95.50 80 MET A O 1
ATOM 658 N N . LYS A 1 81 ? 1.442 -1.626 7.613 1.00 96.75 81 LYS A N 1
ATOM 659 C CA . LYS A 1 81 ? 2.805 -1.116 7.471 1.00 96.75 81 LYS A CA 1
ATOM 660 C C . LYS A 1 81 ? 3.812 -2.260 7.447 1.00 96.75 81 LYS A C 1
ATOM 662 O O . LYS A 1 81 ? 4.785 -2.155 6.711 1.00 96.75 81 LYS A O 1
ATOM 667 N N . GLU A 1 82 ? 3.607 -3.303 8.240 1.00 96.94 82 GLU A N 1
ATOM 668 C CA . GLU A 1 82 ? 4.487 -4.469 8.275 1.00 96.94 82 GLU A CA 1
ATOM 669 C C . GLU A 1 82 ? 4.474 -5.212 6.935 1.00 96.94 82 GLU A C 1
ATOM 671 O O . GLU A 1 82 ? 5.538 -5.386 6.344 1.00 96.94 82 GLU A O 1
ATOM 676 N N . ILE A 1 83 ? 3.285 -5.515 6.399 1.00 95.62 83 ILE A N 1
ATOM 677 C CA . ILE A 1 83 ? 3.128 -6.128 5.067 1.00 95.62 83 ILE A CA 1
ATOM 678 C C . ILE A 1 83 ? 3.786 -5.249 4.000 1.00 95.62 83 ILE A C 1
ATOM 680 O O . ILE A 1 83 ? 4.610 -5.723 3.220 1.00 95.62 83 ILE A O 1
ATOM 684 N N . TRP A 1 84 ? 3.496 -3.940 4.004 1.00 97.69 84 TRP A N 1
ATOM 685 C CA . TRP A 1 84 ? 4.132 -3.006 3.075 1.00 97.69 84 TRP A CA 1
ATOM 686 C C . TRP A 1 84 ? 5.660 -3.070 3.156 1.00 97.69 84 TRP A C 1
ATOM 688 O O . TRP A 1 84 ? 6.319 -3.192 2.128 1.00 97.69 84 TRP A O 1
ATOM 698 N N . LYS A 1 85 ? 6.232 -2.982 4.361 1.00 97.75 85 LYS A N 1
ATOM 699 C CA . LYS A 1 85 ? 7.686 -2.923 4.552 1.00 97.75 85 LYS A CA 1
ATOM 700 C C . LYS A 1 85 ? 8.385 -4.221 4.171 1.00 97.75 85 LYS A C 1
ATOM 702 O O . LYS A 1 85 ? 9.473 -4.148 3.613 1.00 97.75 85 LYS A O 1
ATOM 707 N N . ASN A 1 86 ? 7.786 -5.365 4.478 1.00 96.88 86 ASN A N 1
ATOM 708 C CA . ASN A 1 86 ? 8.458 -6.655 4.356 1.00 96.88 86 ASN A CA 1
ATOM 709 C C . ASN A 1 86 ? 8.222 -7.321 2.998 1.00 96.88 86 ASN A C 1
ATOM 711 O O . ASN A 1 86 ? 9.146 -7.928 2.471 1.00 96.88 86 ASN A O 1
ATOM 715 N N . GLU A 1 87 ? 7.038 -7.148 2.405 1.00 96.44 87 GLU A N 1
ATOM 716 C CA . GLU A 1 87 ? 6.637 -7.898 1.204 1.00 96.44 87 GLU A CA 1
ATOM 717 C C . GLU A 1 87 ? 6.591 -7.036 -0.066 1.00 96.44 87 GLU A C 1
ATOM 719 O O . GLU A 1 87 ? 6.682 -7.552 -1.178 1.00 96.44 87 GLU A O 1
ATOM 724 N N . ILE A 1 88 ? 6.454 -5.710 0.071 1.00 98.06 88 ILE A N 1
ATOM 725 C CA . ILE A 1 88 ? 6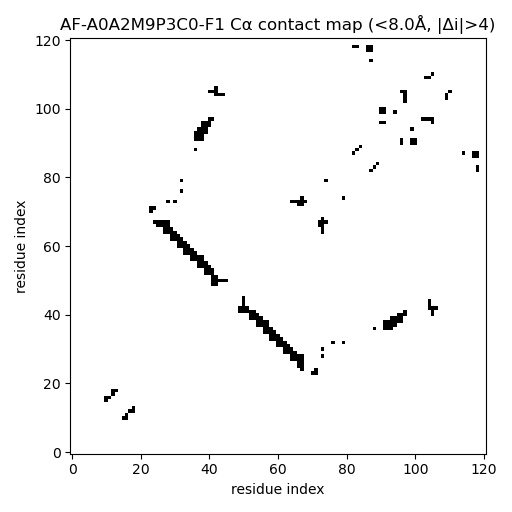.211 -4.810 -1.069 1.00 98.06 88 ILE A CA 1
ATOM 726 C C . ILE A 1 88 ? 7.390 -3.859 -1.282 1.00 98.06 88 ILE A C 1
ATOM 728 O O . ILE A 1 88 ? 8.028 -3.867 -2.334 1.00 98.06 88 ILE A O 1
ATOM 732 N N . GLU A 1 89 ? 7.712 -3.044 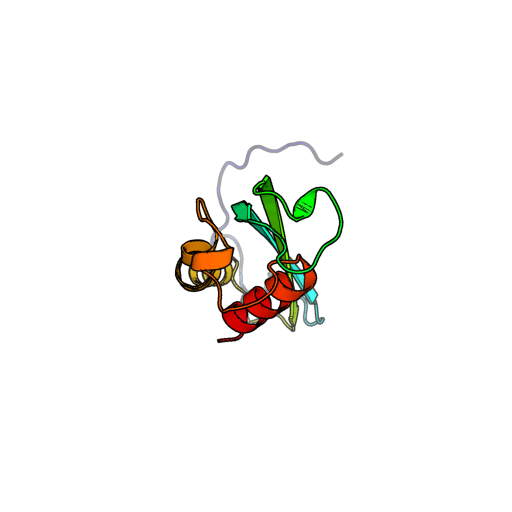-0.279 1.00 98.38 89 GLU A N 1
ATOM 733 C CA . GLU A 1 89 ? 8.674 -1.944 -0.384 1.00 98.38 89 GLU A CA 1
ATOM 734 C C . GLU A 1 89 ? 10.085 -2.418 -0.747 1.00 98.38 89 GLU A C 1
ATOM 736 O O . GLU A 1 89 ? 10.782 -1.732 -1.492 1.00 98.38 89 GLU A O 1
ATOM 741 N N . ILE A 1 90 ? 10.489 -3.613 -0.303 1.00 98.19 90 ILE A N 1
ATOM 742 C CA . ILE A 1 90 ? 11.815 -4.189 -0.587 1.00 98.19 90 ILE A CA 1
ATOM 743 C C . ILE A 1 90 ? 12.119 -4.323 -2.092 1.00 98.19 90 ILE A C 1
ATOM 745 O O . ILE A 1 90 ? 13.292 -4.292 -2.492 1.00 98.19 90 ILE A O 1
ATOM 749 N N . HIS A 1 91 ? 11.071 -4.442 -2.915 1.00 98.38 91 HIS A N 1
ATOM 750 C CA . HIS A 1 91 ? 11.138 -4.524 -4.375 1.00 98.38 91 HIS A CA 1
ATOM 751 C C . HIS A 1 91 ? 11.064 -3.153 -5.058 1.00 98.38 91 HIS A C 1
ATOM 753 O O . HIS A 1 91 ? 11.380 -3.051 -6.245 1.00 98.38 91 HIS A O 1
ATOM 759 N N . LEU A 1 92 ? 10.648 -2.111 -4.336 1.00 98.62 92 LEU A N 1
ATOM 760 C CA . LEU A 1 92 ? 10.280 -0.814 -4.899 1.00 98.62 92 LEU A CA 1
ATOM 761 C C . LEU A 1 92 ? 11.260 0.297 -4.517 1.00 98.62 92 LEU A C 1
ATOM 763 O O . LEU A 1 92 ? 11.763 0.992 -5.396 1.00 98.62 92 LEU A O 1
ATOM 767 N N . ASP A 1 93 ? 11.536 0.477 -3.225 1.00 98.75 93 ASP A N 1
ATOM 768 C CA . ASP A 1 93 ? 12.236 1.667 -2.740 1.00 98.75 93 ASP A CA 1
ATOM 769 C C . ASP A 1 93 ? 13.739 1.634 -3.040 1.00 98.75 93 ASP A C 1
ATOM 771 O O . ASP A 1 93 ? 14.426 0.636 -2.805 1.00 98.75 93 ASP A O 1
ATOM 775 N N . HIS A 1 94 ? 14.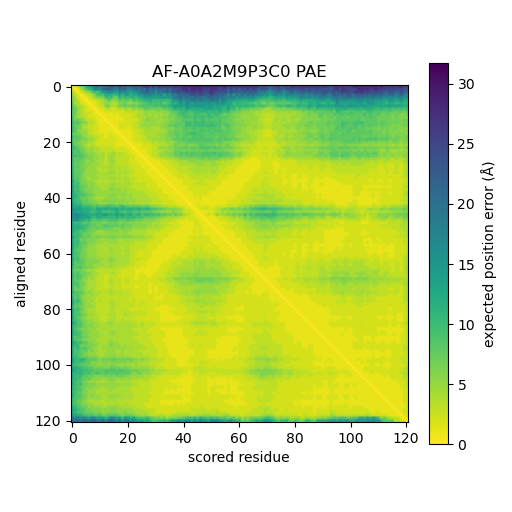248 2.739 -3.586 1.00 98.56 94 HIS A N 1
ATOM 776 C CA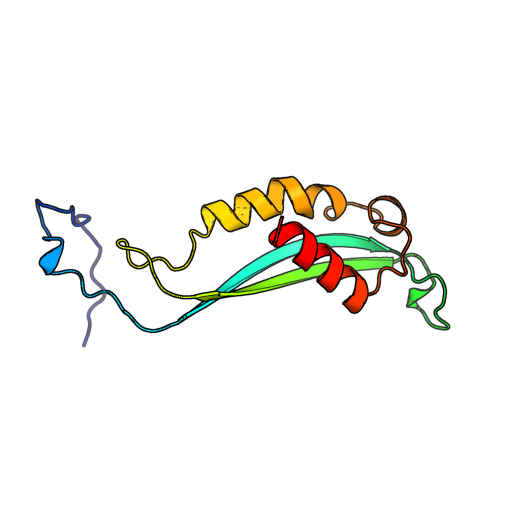 . HIS A 1 94 ? 15.614 2.889 -4.088 1.00 98.56 94 HIS A CA 1
ATOM 777 C C . HIS A 1 94 ? 16.012 1.809 -5.115 1.00 98.56 94 HIS A C 1
ATOM 779 O O . HIS A 1 94 ? 17.177 1.403 -5.192 1.00 98.56 94 HIS A O 1
ATOM 785 N N . ARG A 1 95 ? 15.053 1.327 -5.921 1.00 98.62 95 ARG A N 1
ATOM 786 C CA . ARG A 1 95 ? 15.270 0.273 -6.927 1.00 98.62 95 ARG A CA 1
ATOM 787 C C . ARG A 1 95 ? 15.143 0.763 -8.366 1.00 98.62 95 ARG A C 1
ATOM 789 O O . ARG A 1 95 ? 14.554 1.804 -8.662 1.00 98.62 95 ARG A O 1
ATOM 796 N N . TYR A 1 96 ? 15.675 -0.059 -9.269 1.00 98.69 96 TYR A N 1
ATOM 797 C CA . TYR A 1 96 ? 15.352 -0.027 -10.688 1.00 98.69 96 TYR A CA 1
ATOM 798 C C . TYR A 1 96 ? 14.254 -1.057 -10.987 1.00 98.69 96 TYR A C 1
ATOM 800 O O . TYR A 1 96 ? 14.498 -2.264 -10.988 1.00 98.69 96 TYR A O 1
ATOM 808 N N . LEU A 1 97 ? 13.031 -0.576 -11.216 1.00 98.69 97 LEU A N 1
ATOM 809 C CA . LEU A 1 97 ? 11.824 -1.411 -11.175 1.00 98.69 97 LEU A CA 1
ATOM 810 C C . LEU A 1 97 ? 11.773 -2.483 -12.266 1.00 98.69 97 LEU A C 1
ATOM 812 O O . LEU A 1 97 ? 11.179 -3.533 -12.053 1.00 98.69 97 LEU A O 1
ATOM 816 N N . ASN A 1 98 ? 12.394 -2.243 -13.424 1.00 98.31 98 ASN A N 1
ATOM 817 C CA . ASN A 1 98 ? 12.426 -3.219 -14.516 1.00 98.31 98 ASN A CA 1
ATOM 818 C C . ASN A 1 98 ? 13.229 -4.492 -14.165 1.00 98.31 98 ASN A C 1
ATOM 820 O O . ASN A 1 98 ? 13.075 -5.493 -14.856 1.00 98.31 98 ASN A O 1
ATOM 824 N N . GLU A 1 99 ? 14.083 -4.458 -13.134 1.00 97.81 99 GLU A N 1
ATOM 825 C CA . GLU A 1 99 ? 14.854 -5.622 -12.664 1.00 97.81 99 GLU A CA 1
ATOM 826 C C . GLU A 1 99 ? 14.270 -6.264 -11.402 1.00 97.81 99 GLU A C 1
ATOM 828 O O . GLU A 1 99 ? 14.429 -7.465 -11.192 1.00 97.81 99 GLU A O 1
ATOM 833 N N . THR A 1 100 ? 13.634 -5.473 -10.534 1.00 97.94 100 THR A N 1
ATOM 834 C CA . THR A 1 100 ? 13.153 -5.950 -9.229 1.00 97.94 100 THR A CA 1
ATOM 835 C C . THR A 1 100 ? 11.713 -6.443 -9.241 1.00 97.94 100 THR A C 1
ATOM 837 O O . THR A 1 100 ? 11.333 -7.200 -8.343 1.00 97.94 100 THR A O 1
ATOM 840 N N . LEU A 1 101 ? 10.921 -6.030 -10.233 1.00 97.75 101 LEU A N 1
ATOM 841 C CA . LEU A 1 101 ? 9.561 -6.511 -10.459 1.00 97.75 101 LEU A CA 1
ATOM 842 C C . LEU A 1 101 ? 9.538 -7.629 -11.515 1.00 97.75 101 LEU A C 1
ATOM 844 O O . LEU A 1 101 ? 10.484 -7.761 -12.296 1.00 97.75 101 LEU A O 1
ATOM 848 N N . PRO A 1 102 ? 8.467 -8.446 -11.566 1.00 97.00 102 PRO A N 1
ATOM 849 C CA . PRO A 1 102 ? 8.301 -9.447 -12.616 1.00 97.00 102 PRO A CA 1
ATOM 850 C C . PRO A 1 102 ? 8.398 -8.835 -14.027 1.00 97.00 102 PRO A C 1
ATOM 852 O O . PRO A 1 102 ? 8.100 -7.651 -14.185 1.00 97.00 102 PRO A O 1
ATOM 855 N N . PRO A 1 103 ? 8.749 -9.620 -15.0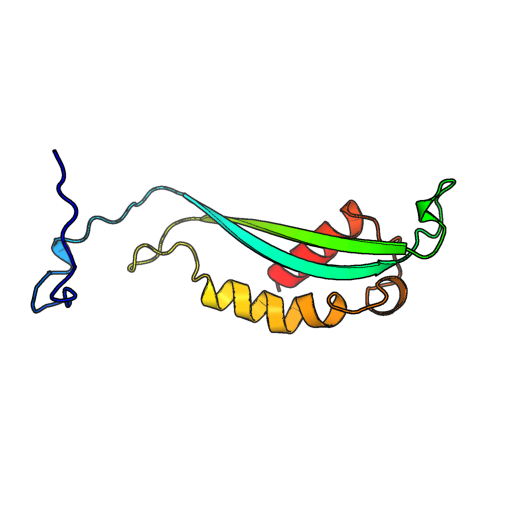67 1.00 95.88 103 PRO A N 1
ATOM 856 C CA . PRO A 1 103 ? 8.854 -9.122 -16.440 1.00 95.88 103 PRO A CA 1
ATOM 857 C C . PRO A 1 103 ? 7.536 -8.515 -16.956 1.00 95.88 103 PRO A C 1
ATOM 859 O O . PRO A 1 103 ? 6.653 -9.219 -17.444 1.00 95.88 103 PRO A O 1
ATOM 862 N N . MET A 1 104 ? 7.409 -7.192 -16.848 1.00 95.69 104 MET A N 1
ATOM 863 C CA . MET A 1 104 ? 6.246 -6.408 -17.266 1.00 95.69 104 MET A CA 1
ATOM 864 C C . MET A 1 104 ? 6.666 -4.996 -17.684 1.00 95.69 104 MET A C 1
ATOM 866 O O . MET A 1 104 ? 7.742 -4.516 -17.328 1.00 95.69 104 MET A O 1
ATOM 870 N N . ASN A 1 105 ? 5.793 -4.286 -18.402 1.00 97.19 105 ASN A N 1
ATOM 871 C CA . ASN A 1 105 ? 5.969 -2.847 -18.583 1.00 97.19 105 ASN A CA 1
ATOM 872 C C . ASN A 1 105 ? 5.619 -2.145 -17.260 1.00 97.19 105 ASN A C 1
ATOM 874 O O . ASN A 1 105 ? 4.499 -2.302 -16.776 1.00 97.19 105 ASN A O 1
ATOM 878 N N . THR A 1 106 ? 6.546 -1.399 -16.659 1.00 97.81 106 THR A N 1
ATOM 879 C CA . THR A 1 106 ? 6.419 -0.838 -15.295 1.00 97.81 106 THR A CA 1
ATOM 880 C C . THR A 1 106 ? 5.548 0.425 -15.251 1.00 97.81 106 THR A C 1
ATOM 882 O O . THR A 1 106 ? 5.915 1.448 -14.675 1.00 97.81 106 THR A O 1
ATOM 885 N N . THR A 1 107 ? 4.377 0.373 -15.888 1.00 98.06 107 THR A N 1
ATOM 886 C CA . THR A 1 107 ? 3.375 1.441 -15.844 1.00 98.06 107 THR A CA 1
ATOM 887 C C . THR A 1 107 ? 2.669 1.470 -14.489 1.00 98.06 107 THR A C 1
ATOM 889 O O . THR A 1 107 ? 2.692 0.490 -13.740 1.00 98.06 107 THR A O 1
ATOM 892 N N . ALA A 1 108 ? 2.010 2.585 -14.166 1.00 98.06 108 ALA A N 1
ATOM 893 C CA . ALA A 1 108 ? 1.260 2.712 -12.917 1.00 98.06 108 ALA A CA 1
ATOM 894 C C . ALA A 1 108 ? 0.167 1.635 -12.788 1.00 98.06 108 ALA A C 1
ATOM 896 O O . ALA A 1 108 ? -0.042 1.096 -11.704 1.00 98.06 108 ALA A O 1
ATOM 897 N N . GLU A 1 109 ? -0.487 1.292 -13.898 1.00 98.31 109 GLU A N 1
ATOM 898 C CA . GLU A 1 109 ? -1.562 0.303 -13.980 1.00 98.31 109 GLU A CA 1
ATOM 899 C C . GLU A 1 109 ? -1.069 -1.117 -13.684 1.00 98.31 109 GLU A C 1
ATOM 901 O O . GLU A 1 109 ? -1.706 -1.842 -12.926 1.00 98.31 109 GLU A O 1
ATOM 906 N N . ASN A 1 110 ? 0.084 -1.514 -14.227 1.00 98.12 110 ASN A N 1
ATOM 907 C CA . ASN A 1 110 ? 0.637 -2.841 -13.951 1.00 98.12 110 ASN A CA 1
ATOM 908 C C . ASN A 1 110 ? 1.209 -2.917 -12.531 1.00 98.12 110 ASN A C 1
ATOM 910 O O . ASN A 1 110 ? 0.991 -3.897 -11.820 1.00 98.12 110 ASN A O 1
ATOM 914 N N . MET A 1 111 ? 1.895 -1.858 -12.088 1.00 98.25 111 MET A N 1
ATOM 915 C CA . MET A 1 111 ? 2.437 -1.800 -10.732 1.00 98.25 111 MET A CA 1
ATOM 916 C C . MET A 1 111 ? 1.336 -1.847 -9.675 1.00 98.25 111 MET A C 1
ATOM 918 O O . MET A 1 111 ? 1.495 -2.565 -8.695 1.00 98.25 111 MET A O 1
ATOM 922 N N . VAL A 1 112 ? 0.215 -1.134 -9.850 1.00 97.94 112 VAL A N 1
ATOM 923 C CA . VAL A 1 112 ? -0.853 -1.142 -8.836 1.00 97.94 112 VAL A CA 1
ATOM 924 C C . VAL A 1 112 ? -1.503 -2.520 -8.693 1.00 97.94 112 VAL A C 1
ATOM 926 O O . VAL A 1 112 ? -1.860 -2.890 -7.578 1.00 97.94 112 VAL A O 1
ATOM 929 N N . VAL A 1 113 ? -1.602 -3.302 -9.775 1.00 97.81 113 VAL A N 1
ATOM 930 C CA . VAL A 1 113 ? -2.093 -4.689 -9.712 1.00 97.81 113 VAL A CA 1
ATOM 931 C C . VAL A 1 113 ? -1.112 -5.570 -8.943 1.00 97.81 113 VAL A C 1
ATOM 933 O O . VAL A 1 113 ? -1.524 -6.227 -7.993 1.00 97.81 113 VAL A O 1
ATOM 936 N N . TRP A 1 114 ? 0.183 -5.513 -9.266 1.00 98.06 114 TRP A N 1
ATOM 937 C CA . TRP A 1 114 ? 1.205 -6.283 -8.545 1.00 98.06 114 TRP 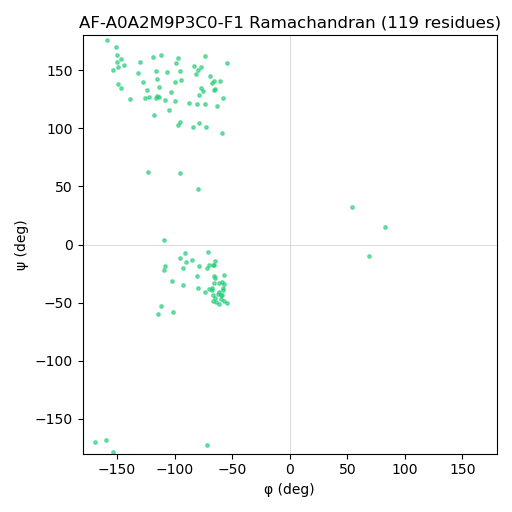A CA 1
ATOM 938 C C . TRP A 1 114 ? 1.257 -5.923 -7.048 1.00 98.06 114 TRP A C 1
ATOM 940 O O . TRP A 1 114 ? 1.290 -6.800 -6.187 1.00 98.06 114 TRP A O 1
ATOM 950 N N . ILE A 1 115 ? 1.198 -4.626 -6.727 1.00 97.88 115 ILE A N 1
ATOM 951 C CA . ILE A 1 115 ? 1.158 -4.121 -5.346 1.00 97.88 115 ILE A CA 1
ATOM 952 C C . ILE A 1 115 ? -0.098 -4.622 -4.616 1.00 97.88 115 ILE A C 1
ATOM 954 O O . ILE A 1 115 ? -0.033 -4.967 -3.436 1.00 97.88 115 ILE A O 1
ATOM 958 N N . TYR A 1 116 ? -1.248 -4.639 -5.296 1.00 96.50 116 TYR A N 1
ATOM 959 C CA . TYR A 1 116 ? -2.500 -5.139 -4.734 1.00 96.50 116 TYR A CA 1
ATOM 960 C C . TYR A 1 116 ? -2.427 -6.638 -4.433 1.00 96.50 116 TYR A C 1
ATOM 962 O O . TYR A 1 116 ? -2.809 -7.044 -3.338 1.00 96.50 116 TYR A O 1
ATOM 970 N N . GLU A 1 117 ? -1.912 -7.438 -5.368 1.00 95.19 117 GLU A N 1
ATOM 971 C CA . GLU A 1 117 ? -1.744 -8.883 -5.191 1.00 95.19 117 GLU A CA 1
ATOM 972 C C . GLU A 1 117 ? -0.850 -9.186 -3.986 1.00 95.19 117 GLU A C 1
ATOM 974 O O . GLU A 1 117 ? -1.231 -9.985 -3.138 1.00 95.19 117 GLU A O 1
ATOM 979 N N . LYS A 1 118 ? 0.259 -8.454 -3.823 1.00 94.19 118 LYS A N 1
ATOM 980 C CA . LYS A 1 118 ? 1.157 -8.608 -2.667 1.00 94.19 118 LYS A CA 1
ATOM 981 C C . LYS A 1 118 ? 0.552 -8.209 -1.322 1.00 94.19 118 LYS A C 1
ATOM 983 O O . LYS A 1 118 ? 0.971 -8.724 -0.297 1.00 94.19 118 LYS A O 1
ATOM 988 N N . MET A 1 119 ? -0.414 -7.293 -1.306 1.00 90.12 119 MET A N 1
ATOM 989 C CA . MET A 1 119 ? -1.144 -6.922 -0.085 1.00 90.12 119 MET A CA 1
ATOM 990 C C . MET A 1 119 ? -2.231 -7.950 0.282 1.00 90.12 119 MET A C 1
ATOM 992 O O . MET A 1 119 ? -2.732 -7.934 1.404 1.00 90.12 119 MET A O 1
ATOM 996 N N . ALA A 1 120 ? -2.651 -8.787 -0.672 1.00 80.50 120 ALA A N 1
ATOM 997 C CA . ALA A 1 120 ? -3.701 -9.788 -0.488 1.00 80.50 120 ALA A CA 1
ATOM 998 C C . ALA A 1 120 ? -3.170 -11.193 -0.139 1.00 80.50 120 ALA A C 1
ATOM 1000 O O . ALA A 1 120 ? -3.981 -12.055 0.211 1.00 80.50 120 ALA A O 1
ATOM 1001 N 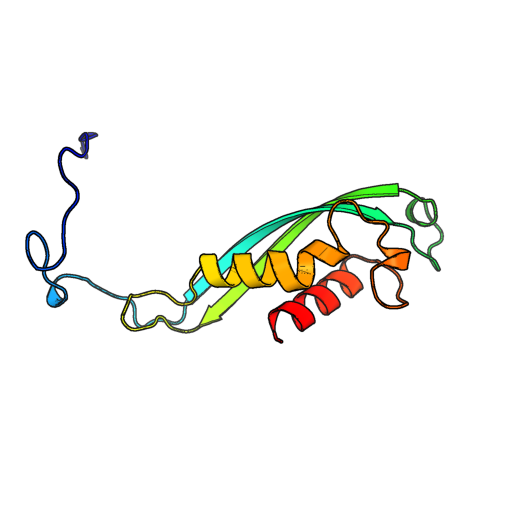N . GLU A 1 121 ? -1.859 -11.415 -0.270 1.00 69.62 121 GLU A N 1
ATOM 1002 C CA . GLU A 1 121 ? -1.132 -12.613 0.189 1.00 69.62 121 GLU A CA 1
ATOM 1003 C C . GLU A 1 121 ? -1.038 -12.663 1.724 1.00 69.62 121 GLU A C 1
ATOM 1005 O O . GLU A 1 121 ? -1.241 -13.773 2.272 1.00 69.62 121 GLU A O 1
#

Nearest PDB structures (foldseek):
  2oba-assembly1_D  TM=9.300E-01  e=1.518E-07  Pseudomonas aeruginosa
  4ntk-assembly1_F  TM=9.297E-01  e=6.518E-07  Escherichia coli K-12
  3qn9-assembly1_A  TM=9.244E-01  e=1.394E-06  Escherichia coli BL21(DE3)
  4ntm-assembly1_A  TM=9.051E-01  e=1.153E-06  Escherichia coli K-12
  4ntm-assembly1_C  TM=9.215E-01  e=2.315E-06  Escherichia coli K-12

pLDDT: mean 95.05, std 7.03, range [48.25, 98.81]